Protein AF-A0A183FNR9-F1 (afdb_monomer_lite)

Sequence (75 aa):
MEFPISVGVHQGSVLSLLLFVLFIDAVTRGLQQPVPWTLLYGDDVMLACDDNFDLERQVQAWCDRLAMFGLKLKV

Structure (mmCIF, N/CA/C/O backbone):
data_AF-A0A183FNR9-F1
#
_entry.id   AF-A0A183FNR9-F1
#
loop_
_atom_site.group_PDB
_atom_site.id
_atom_site.type_symbol
_atom_site.label_atom_id
_atom_site.label_alt_id
_atom_site.label_comp_id
_atom_site.label_asym_id
_atom_site.label_entity_id
_atom_site.label_seq_id
_atom_site.pdbx_PDB_ins_code
_atom_site.Cartn_x
_atom_site.Cartn_y
_atom_site.Cartn_z
_atom_site.occupancy
_atom_site.B_iso_or_equiv
_atom_site.auth_seq_id
_atom_site.auth_comp_id
_atom_site.auth_asym_id
_atom_site.au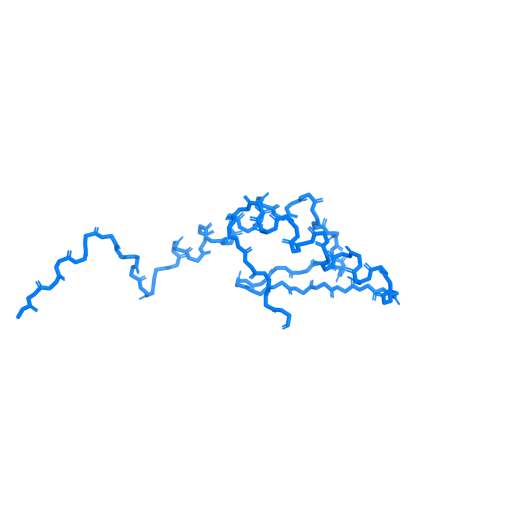th_atom_id
_atom_site.pdbx_PDB_model_num
ATOM 1 N N . MET A 1 1 ? -13.226 7.185 39.796 1.00 37.81 1 MET A N 1
ATOM 2 C CA . MET A 1 1 ? -12.937 8.172 38.735 1.00 37.81 1 MET A CA 1
ATOM 3 C C . MET A 1 1 ? -13.407 7.558 37.436 1.00 37.81 1 MET A C 1
ATOM 5 O O . MET A 1 1 ? -12.802 6.597 36.983 1.00 37.81 1 MET A O 1
ATOM 9 N N . GLU A 1 2 ? -14.542 8.023 36.929 1.00 46.56 2 GLU A N 1
ATOM 10 C CA . GLU A 1 2 ? -15.132 7.547 35.678 1.00 46.56 2 GLU A CA 1
ATOM 11 C C . GLU A 1 2 ? -14.583 8.403 34.534 1.00 46.56 2 GLU A C 1
ATOM 13 O O . GLU A 1 2 ? -14.633 9.630 34.603 1.00 46.56 2 GLU A O 1
ATOM 18 N N . PHE A 1 3 ? -14.013 7.764 33.512 1.00 49.75 3 PHE A N 1
ATOM 19 C CA . PHE A 1 3 ? -13.583 8.430 32.285 1.00 49.75 3 PHE A CA 1
ATOM 20 C C . PHE A 1 3 ? -14.675 8.230 31.226 1.00 49.75 3 PHE A C 1
ATOM 22 O O . PHE A 1 3 ? -14.799 7.120 30.703 1.00 49.75 3 PHE A O 1
ATOM 29 N N . PRO A 1 4 ? -15.478 9.254 30.888 1.00 59.41 4 PRO A N 1
ATOM 30 C CA . PRO A 1 4 ? -16.459 9.145 29.820 1.00 59.41 4 PRO A CA 1
ATOM 31 C C . PRO A 1 4 ? -15.734 9.292 28.480 1.00 59.41 4 PRO A C 1
ATOM 33 O O . PRO A 1 4 ? -15.523 10.394 27.974 1.00 59.41 4 PRO A O 1
ATOM 36 N N . ILE A 1 5 ? -15.310 8.170 27.905 1.00 54.28 5 ILE A N 1
ATOM 37 C CA . ILE A 1 5 ? -14.781 8.141 26.540 1.00 54.28 5 ILE A CA 1
ATOM 38 C C . ILE A 1 5 ? -15.989 8.189 25.590 1.00 54.28 5 ILE A C 1
ATOM 40 O O . ILE A 1 5 ? -16.643 7.180 25.355 1.00 54.28 5 ILE A O 1
ATOM 44 N N . SER A 1 6 ? -16.311 9.382 25.079 1.00 61.41 6 SER A N 1
ATOM 45 C CA . SER A 1 6 ? -17.456 9.632 24.176 1.00 61.41 6 SER A CA 1
ATOM 46 C C . SER A 1 6 ? -17.186 9.246 22.710 1.00 61.41 6 SER A C 1
ATOM 48 O O . SER A 1 6 ? -18.087 9.253 21.877 1.00 61.41 6 SER A O 1
ATOM 50 N N . VAL A 1 7 ? -15.947 8.878 22.366 1.00 58.97 7 VAL A N 1
ATOM 51 C CA . VAL A 1 7 ? -15.589 8.380 21.031 1.00 58.97 7 VAL A CA 1
ATOM 52 C C . VAL A 1 7 ? -14.577 7.253 21.192 1.00 58.97 7 VAL A C 1
ATOM 54 O O . VAL A 1 7 ? -13.372 7.469 21.269 1.00 58.97 7 VAL A O 1
ATOM 57 N N . GLY A 1 8 ? -15.091 6.034 21.284 1.00 53.69 8 GLY A N 1
ATOM 58 C CA . GLY A 1 8 ? -14.314 4.807 21.203 1.00 53.69 8 GLY A CA 1
ATOM 59 C C . GLY A 1 8 ? -15.136 3.792 20.428 1.00 53.69 8 GLY A C 1
ATOM 60 O O . GLY A 1 8 ? -16.240 3.445 20.844 1.00 53.69 8 GLY A O 1
ATOM 61 N N . VAL A 1 9 ? -14.639 3.355 19.272 1.00 62.62 9 VAL A N 1
ATOM 62 C CA . VAL A 1 9 ? -15.275 2.266 18.530 1.00 62.62 9 VAL A CA 1
ATOM 63 C C . VAL A 1 9 ? -15.159 0.987 19.353 1.00 62.62 9 VAL A C 1
ATOM 65 O O . VAL A 1 9 ? -14.076 0.614 19.800 1.00 62.62 9 VAL A O 1
ATOM 68 N N . HIS A 1 10 ? -16.296 0.322 19.545 1.00 57.75 10 HIS A N 1
ATOM 69 C CA . HIS A 1 10 ? -16.398 -0.937 20.269 1.00 57.75 10 HIS A CA 1
ATOM 70 C C . HIS A 1 10 ? -15.537 -2.006 19.578 1.00 57.75 10 HIS A C 1
ATOM 72 O O . HIS A 1 10 ? -15.834 -2.422 18.453 1.00 57.75 10 HIS A O 1
ATOM 78 N N . GLN A 1 11 ? -14.484 -2.472 20.254 1.00 58.50 11 GLN A N 1
ATOM 79 C CA . GLN A 1 11 ? -13.744 -3.671 19.859 1.00 58.50 11 GLN A CA 1
ATOM 80 C C . GLN A 1 11 ? -14.761 -4.824 19.770 1.00 58.50 11 GLN A C 1
ATOM 82 O O . GLN A 1 11 ? -15.394 -5.170 20.766 1.00 58.50 11 GLN A O 1
ATOM 87 N N . GLY A 1 12 ? -15.030 -5.319 18.558 1.00 56.19 12 GLY A N 1
ATOM 88 C CA . GLY A 1 12 ? -16.104 -6.286 18.272 1.00 56.19 12 GLY A CA 1
ATOM 89 C C . GLY A 1 12 ? -17.121 -5.855 17.205 1.00 56.19 12 GLY A C 1
ATOM 90 O O . GLY A 1 12 ? -17.985 -6.647 16.840 1.00 56.19 12 GLY A O 1
ATOM 91 N N . SER A 1 13 ? -17.030 -4.632 16.669 1.00 66.69 13 SER A N 1
ATOM 92 C CA . SER A 1 13 ? -17.900 -4.189 15.571 1.00 66.69 13 SER A CA 1
ATOM 93 C C . SER A 1 13 ? -17.336 -4.556 14.194 1.00 66.69 13 SER A C 1
ATOM 95 O O . SER A 1 13 ? -16.333 -3.992 13.751 1.00 66.69 13 SER A O 1
ATOM 97 N N . VAL A 1 14 ? -18.041 -5.436 13.473 1.00 71.94 14 VAL A N 1
ATOM 98 C CA . VAL A 1 14 ? -17.771 -5.789 12.061 1.00 71.94 14 VAL A CA 1
ATOM 99 C C . VAL A 1 14 ? -17.760 -4.546 11.163 1.00 71.94 14 VAL A C 1
ATOM 101 O O . VAL A 1 14 ? -17.018 -4.485 10.188 1.00 71.94 14 VAL A O 1
ATOM 104 N N . LEU A 1 15 ? -18.536 -3.517 11.521 1.00 77.00 15 LEU A N 1
ATOM 105 C CA . LEU A 1 15 ? -18.620 -2.272 10.762 1.00 77.00 15 LEU A CA 1
ATOM 106 C C . LEU A 1 15 ? -17.310 -1.474 10.799 1.00 77.00 15 LEU A C 1
ATOM 108 O O . LEU A 1 15 ? -16.954 -0.851 9.805 1.00 77.00 15 LEU A O 1
ATOM 112 N N . SER A 1 16 ? -16.571 -1.513 11.911 1.00 76.38 16 SER A N 1
ATOM 113 C CA . SER A 1 16 ? -15.268 -0.844 12.000 1.00 76.38 16 SER A CA 1
ATOM 114 C C . SER A 1 16 ? -14.243 -1.491 11.083 1.00 76.38 16 SER A C 1
ATOM 116 O O . SER A 1 16 ? -13.512 -0.784 10.399 1.00 76.38 16 SER A O 1
ATOM 118 N N . LEU A 1 17 ? -14.205 -2.825 11.062 1.00 75.62 17 LEU A N 1
ATOM 119 C CA . LEU A 1 17 ? -13.326 -3.577 10.172 1.00 75.62 17 LEU A CA 1
ATOM 120 C C . LEU A 1 17 ? -13.710 -3.322 8.710 1.00 75.62 17 LEU A C 1
ATOM 122 O O . LEU A 1 17 ? -12.844 -3.082 7.883 1.00 75.62 17 LEU A O 1
ATOM 126 N N . LEU A 1 18 ? -15.010 -3.291 8.400 1.00 80.38 18 LEU A N 1
ATOM 127 C CA . LEU A 1 18 ? -15.495 -2.999 7.052 1.00 80.38 18 LEU A CA 1
ATOM 128 C C . LEU A 1 18 ? -15.097 -1.589 6.589 1.00 80.38 18 LEU A C 1
ATOM 130 O O . LEU A 1 18 ? -14.620 -1.421 5.471 1.00 80.38 18 LEU A O 1
ATOM 134 N N . LEU A 1 19 ? -15.261 -0.577 7.446 1.00 81.50 19 LEU A N 1
ATOM 135 C CA . LEU A 1 19 ? -14.847 0.795 7.145 1.00 81.50 19 LEU A CA 1
ATOM 136 C C . LEU A 1 19 ? -13.328 0.909 7.001 1.00 81.50 19 LEU A C 1
ATOM 138 O O . LEU A 1 19 ? -12.861 1.623 6.118 1.00 81.50 19 LEU A O 1
ATOM 142 N N . PHE A 1 20 ? -12.568 0.188 7.826 1.00 78.75 20 PHE A N 1
ATOM 143 C CA . PHE A 1 20 ? -11.114 0.143 7.726 1.00 78.75 20 PHE A CA 1
ATOM 144 C C . PHE A 1 20 ? -10.659 -0.505 6.413 1.00 78.75 20 PHE A C 1
ATOM 146 O O . PHE A 1 20 ? -9.873 0.093 5.687 1.00 78.75 20 PHE A O 1
ATOM 153 N N . VAL A 1 21 ? -11.230 -1.654 6.038 1.00 80.81 21 VAL A N 1
ATOM 154 C CA . VAL A 1 21 ? -10.934 -2.336 4.767 1.00 80.81 21 VAL A CA 1
ATOM 155 C C . VAL A 1 21 ? -11.286 -1.454 3.568 1.00 80.81 21 VAL A C 1
ATOM 157 O O . VAL A 1 21 ? -10.482 -1.339 2.650 1.00 80.81 21 VAL A O 1
ATOM 160 N N . LEU A 1 22 ? -12.438 -0.774 3.575 1.00 82.81 22 LEU A N 1
ATOM 161 C CA . LEU A 1 22 ? -12.820 0.153 2.499 1.00 82.81 22 LEU A CA 1
ATOM 162 C C . LEU A 1 22 ? -11.903 1.380 2.423 1.00 82.81 22 LEU A C 1
ATOM 164 O O . LEU A 1 22 ? -11.598 1.865 1.334 1.00 82.81 22 LEU A O 1
ATOM 168 N N . PHE A 1 23 ? -11.465 1.892 3.572 1.00 83.12 23 PHE A N 1
ATOM 169 C CA . PHE A 1 23 ? -10.514 2.996 3.635 1.00 83.12 23 PHE A CA 1
ATOM 170 C C . PHE A 1 23 ? -9.149 2.589 3.076 1.00 83.12 23 PHE A C 1
ATOM 172 O O . PHE A 1 23 ? -8.602 3.294 2.226 1.00 83.12 23 PHE A O 1
ATOM 179 N N . ILE A 1 24 ? -8.629 1.433 3.497 1.00 81.69 24 ILE A N 1
ATOM 180 C CA . ILE A 1 24 ? -7.376 0.884 2.981 1.00 81.69 24 ILE A CA 1
ATOM 181 C C . ILE A 1 24 ? -7.496 0.592 1.485 1.00 81.69 24 ILE A C 1
ATOM 183 O O . ILE A 1 24 ? -6.602 0.977 0.734 1.00 81.69 24 ILE A O 1
ATOM 187 N N . ASP A 1 25 ? -8.604 0.009 1.023 1.00 81.38 25 ASP A N 1
ATOM 188 C CA . ASP A 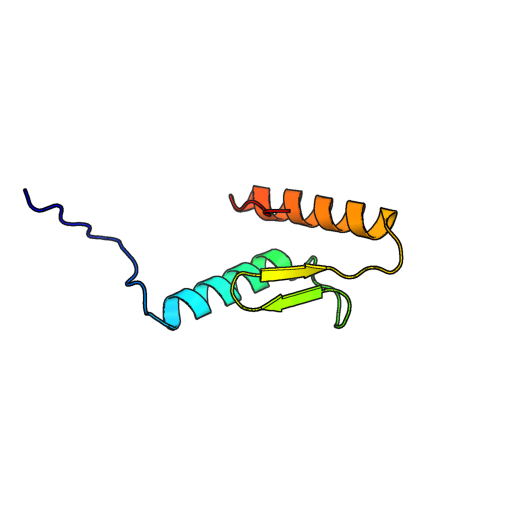1 25 ? -8.858 -0.210 -0.402 1.00 81.38 25 ASP A CA 1
ATOM 189 C C . ASP A 1 25 ? -8.799 1.107 -1.184 1.00 81.38 25 ASP A C 1
ATOM 191 O O . ASP A 1 25 ? -8.022 1.233 -2.125 1.00 81.38 25 ASP A O 1
ATOM 195 N N . ALA A 1 26 ? -9.505 2.150 -0.739 1.00 84.31 26 ALA A N 1
ATOM 196 C CA . ALA A 1 26 ? -9.510 3.449 -1.410 1.00 84.31 26 ALA A CA 1
ATOM 197 C C . ALA A 1 26 ? -8.126 4.130 -1.443 1.00 84.31 26 ALA A C 1
ATOM 199 O O . ALA A 1 26 ? -7.732 4.691 -2.472 1.00 84.31 26 ALA A O 1
ATOM 200 N N . VAL A 1 27 ? -7.371 4.074 -0.340 1.00 82.94 27 VAL A N 1
ATOM 201 C CA . VAL A 1 27 ? -6.022 4.661 -0.236 1.00 82.94 27 VAL A CA 1
ATOM 202 C C . VAL A 1 27 ? -5.029 3.932 -1.143 1.00 82.94 27 VAL A C 1
ATOM 204 O O . VAL A 1 27 ? -4.183 4.570 -1.789 1.00 82.94 27 VAL A O 1
ATOM 207 N N . THR A 1 28 ? -5.161 2.608 -1.224 1.00 78.19 28 THR A N 1
ATOM 208 C CA . THR A 1 28 ? -4.216 1.713 -1.903 1.00 78.19 28 THR A CA 1
ATOM 209 C C . THR A 1 28 ? -4.628 1.355 -3.327 1.00 78.19 28 THR A C 1
ATOM 211 O O . THR A 1 28 ? -3.802 0.841 -4.070 1.00 78.19 28 THR A O 1
ATOM 214 N N . ARG A 1 29 ? -5.838 1.707 -3.780 1.00 81.44 29 ARG A N 1
ATOM 215 C CA . ARG A 1 29 ? -6.366 1.400 -5.125 1.00 81.44 29 ARG A CA 1
ATOM 216 C C . ARG A 1 29 ? -5.452 1.807 -6.284 1.00 81.44 29 ARG A C 1
ATOM 218 O O . ARG A 1 29 ? -5.467 1.178 -7.331 1.00 81.44 29 ARG A O 1
ATOM 225 N N . GLY A 1 30 ? -4.670 2.876 -6.114 1.00 80.06 30 GLY A N 1
ATOM 226 C CA . GLY A 1 30 ? -3.692 3.333 -7.113 1.00 80.06 30 GLY A CA 1
ATOM 227 C C . GLY A 1 30 ? -2.350 2.591 -7.086 1.00 80.06 30 GLY A C 1
ATOM 228 O O . GLY A 1 30 ? -1.508 2.845 -7.938 1.00 80.06 30 GLY A O 1
ATOM 229 N N . LEU A 1 31 ? -2.144 1.732 -6.090 1.00 77.31 31 LEU A N 1
ATOM 230 C CA . LEU A 1 31 ? -0.945 0.924 -5.869 1.00 77.31 31 LEU A CA 1
ATOM 231 C C . LEU A 1 31 ? -1.213 -0.582 -5.984 1.00 77.31 31 LEU A C 1
ATOM 233 O O . LEU A 1 31 ? -0.273 -1.345 -6.187 1.00 77.31 31 LEU A O 1
ATOM 237 N N . GLN A 1 32 ? -2.470 -1.009 -5.831 1.00 76.50 32 GLN A N 1
ATOM 238 C CA . GLN A 1 32 ? -2.876 -2.401 -5.966 1.00 76.50 32 GLN A CA 1
ATOM 239 C C . GLN A 1 32 ? -2.617 -2.905 -7.387 1.00 76.50 32 GLN A C 1
ATOM 241 O O . GLN A 1 32 ? -3.068 -2.315 -8.372 1.00 76.50 32 GLN A O 1
ATOM 246 N N . GLN A 1 33 ? -1.926 -4.036 -7.474 1.00 75.62 33 GLN A N 1
ATOM 247 C CA . GLN A 1 33 ? -1.796 -4.811 -8.698 1.00 75.62 33 GLN A CA 1
ATOM 248 C C . GLN A 1 33 ? -2.758 -6.004 -8.663 1.00 75.62 33 GLN A C 1
ATOM 250 O O . GLN A 1 33 ? -3.094 -6.490 -7.580 1.00 75.62 33 GLN A O 1
ATOM 255 N N . PRO A 1 34 ? -3.232 -6.485 -9.827 1.00 73.69 34 PRO A N 1
ATOM 256 C CA . PRO A 1 34 ? -4.096 -7.656 -9.875 1.00 73.69 34 PRO A CA 1
ATOM 257 C C . PRO A 1 34 ? -3.419 -8.871 -9.225 1.00 73.69 34 PRO A C 1
ATOM 259 O O . PRO A 1 34 ? -2.200 -9.032 -9.279 1.00 73.69 34 PRO A O 1
ATOM 262 N N . VAL A 1 35 ? -4.230 -9.734 -8.612 1.00 64.94 35 VAL A N 1
ATOM 263 C CA . VAL A 1 35 ? -3.788 -10.991 -7.987 1.00 64.94 35 VAL A CA 1
ATOM 264 C C . VAL A 1 35 ? -2.921 -11.775 -8.986 1.00 64.94 35 VAL A C 1
ATOM 266 O O . VAL A 1 35 ? -3.333 -11.905 -10.144 1.00 64.94 35 VAL A O 1
ATOM 269 N N . PRO A 1 36 ? -1.739 -12.291 -8.590 1.00 59.69 36 PRO A N 1
ATOM 270 C CA . PRO A 1 36 ? -1.262 -12.558 -7.222 1.00 59.69 36 PRO A CA 1
ATOM 271 C C . PRO A 1 36 ? -0.365 -11.483 -6.575 1.00 59.69 36 PRO A C 1
ATOM 273 O O . PRO A 1 36 ? 0.156 -11.717 -5.489 1.00 59.69 36 PRO A O 1
ATOM 276 N N . TRP A 1 37 ? -0.166 -10.326 -7.208 1.00 64.56 37 TRP A N 1
ATOM 277 C CA . TRP A 1 37 ? 0.913 -9.390 -6.846 1.00 64.56 37 TRP A CA 1
ATOM 278 C C . TRP A 1 37 ? 0.613 -8.494 -5.632 1.00 64.56 37 TRP A C 1
ATOM 280 O O . TRP A 1 37 ? 1.528 -8.049 -4.940 1.00 64.56 37 TRP A O 1
ATOM 290 N N . THR A 1 38 ? -0.663 -8.234 -5.336 1.00 69.62 38 THR A N 1
ATOM 291 C CA . THR A 1 38 ? -1.091 -7.509 -4.129 1.00 69.62 38 THR A CA 1
ATOM 292 C C . THR A 1 38 ? -2.341 -8.158 -3.541 1.00 69.62 38 THR A C 1
ATOM 294 O O . THR A 1 38 ? -3.350 -8.296 -4.233 1.00 69.62 38 THR A O 1
ATOM 297 N N . LEU A 1 39 ? -2.296 -8.531 -2.259 1.00 74.88 39 LEU A N 1
ATOM 298 C CA . LEU A 1 39 ? -3.446 -9.060 -1.522 1.00 74.88 39 LEU A CA 1
ATOM 299 C C . LEU A 1 39 ? -3.677 -8.246 -0.247 1.00 74.88 39 LEU A C 1
ATOM 301 O O . LEU A 1 39 ? -2.768 -8.090 0.562 1.00 74.88 39 LEU A O 1
ATOM 305 N N . LEU A 1 40 ? -4.902 -7.758 -0.061 1.00 70.88 40 LEU A N 1
ATOM 306 C CA . LEU A 1 40 ? -5.366 -7.134 1.178 1.00 70.88 40 LEU A CA 1
ATOM 307 C C . LEU A 1 40 ? -6.242 -8.121 1.945 1.00 70.88 40 LEU A C 1
ATOM 309 O O . LEU A 1 40 ? -7.240 -8.606 1.408 1.00 70.88 40 LEU A O 1
ATOM 313 N N . TYR A 1 41 ? -5.879 -8.409 3.193 1.00 69.56 41 TYR A N 1
ATOM 314 C CA . TYR A 1 41 ? -6.640 -9.280 4.083 1.00 69.56 41 TYR A CA 1
ATOM 315 C C . TYR A 1 41 ? -6.787 -8.634 5.463 1.00 69.56 41 TYR A C 1
ATOM 317 O O . TYR A 1 41 ? -5.870 -8.659 6.278 1.00 69.56 41 TYR A O 1
ATOM 325 N N . GLY A 1 42 ? -7.963 -8.059 5.734 1.00 72.38 42 GLY A N 1
ATOM 326 C CA . GLY A 1 42 ? -8.219 -7.352 6.990 1.00 72.38 42 GLY A CA 1
ATOM 327 C C . GLY A 1 42 ? -7.269 -6.167 7.164 1.00 72.38 42 GLY A C 1
ATOM 328 O O . GLY A 1 42 ? -7.358 -5.200 6.409 1.00 72.38 42 GLY A O 1
ATOM 329 N N . ASP A 1 43 ? -6.374 -6.270 8.147 1.00 69.19 43 ASP A N 1
ATOM 330 C CA . ASP A 1 43 ? -5.352 -5.263 8.451 1.00 69.19 43 ASP A CA 1
ATOM 331 C C . ASP A 1 43 ? -3.997 -5.536 7.765 1.00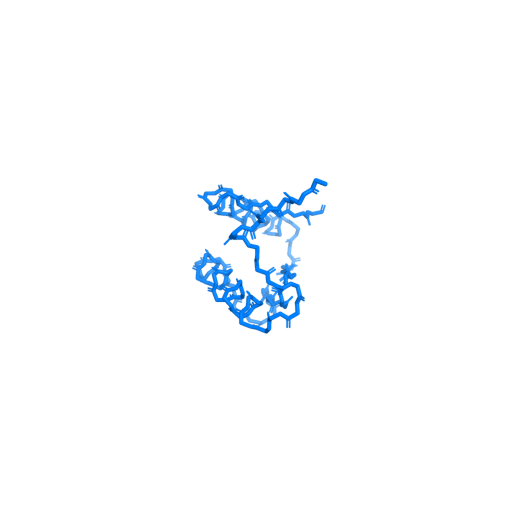 69.19 43 ASP A C 1
ATOM 333 O O . ASP A 1 43 ? -3.103 -4.690 7.814 1.00 69.19 43 ASP A O 1
ATOM 337 N N . ASP A 1 44 ? -3.840 -6.692 7.111 1.00 76.50 44 ASP A N 1
ATOM 338 C CA . ASP A 1 44 ? -2.588 -7.126 6.494 1.00 76.50 44 ASP A CA 1
ATOM 339 C C . ASP A 1 44 ? -2.580 -6.870 4.978 1.00 76.50 44 ASP A C 1
ATOM 341 O O . ASP A 1 44 ? -3.566 -7.102 4.269 1.00 76.50 44 ASP A O 1
ATOM 345 N N . VAL A 1 45 ? -1.428 -6.433 4.463 1.00 77.12 45 VAL A N 1
ATOM 346 C CA . VAL A 1 45 ? -1.147 -6.346 3.025 1.00 77.12 45 VAL A CA 1
ATOM 347 C C . VAL A 1 45 ? 0.025 -7.252 2.671 1.00 77.12 45 VAL A C 1
ATOM 349 O O . VAL A 1 45 ? 1.081 -7.197 3.297 1.00 77.12 45 VAL A O 1
ATOM 352 N N . MET A 1 46 ? -0.149 -8.069 1.636 1.00 80.88 46 MET A N 1
ATOM 353 C CA . MET A 1 46 ? 0.910 -8.883 1.056 1.00 80.88 46 MET A CA 1
ATOM 354 C C . MET A 1 46 ? 1.280 -8.321 -0.315 1.00 80.88 46 MET A C 1
ATOM 356 O O . MET A 1 46 ? 0.429 -8.229 -1.202 1.00 80.88 46 MET A O 1
ATOM 360 N N . LEU A 1 47 ? 2.551 -7.955 -0.476 1.00 79.94 47 LEU A N 1
ATOM 361 C CA . LEU A 1 47 ? 3.150 -7.621 -1.762 1.00 79.94 47 LEU A CA 1
ATOM 362 C C . LEU A 1 47 ? 4.017 -8.786 -2.230 1.00 79.94 47 LEU A C 1
ATOM 364 O O . LEU A 1 47 ? 4.905 -9.229 -1.504 1.00 79.94 47 LEU A O 1
ATOM 368 N N . ALA A 1 48 ? 3.766 -9.259 -3.446 1.00 78.94 48 ALA A N 1
ATOM 369 C CA . ALA A 1 48 ? 4.605 -10.234 -4.127 1.00 78.94 48 ALA A CA 1
ATOM 370 C C . ALA A 1 48 ? 5.193 -9.585 -5.382 1.00 78.94 48 ALA A C 1
ATOM 372 O O . ALA A 1 48 ? 4.507 -8.824 -6.062 1.00 78.94 48 ALA A O 1
ATOM 373 N N . CYS A 1 49 ? 6.461 -9.866 -5.672 1.00 79.19 49 CYS A N 1
ATOM 374 C CA . CYS A 1 49 ? 7.181 -9.443 -6.875 1.00 79.19 49 CYS A CA 1
ATOM 375 C C . CYS A 1 49 ? 8.211 -10.513 -7.229 1.00 79.19 49 CYS A C 1
ATOM 377 O O . CYS A 1 49 ? 8.753 -11.156 -6.330 1.00 79.19 49 CYS A O 1
ATOM 379 N N . ASP A 1 50 ? 8.506 -10.664 -8.518 1.00 81.31 50 ASP A N 1
ATOM 380 C CA . ASP A 1 50 ? 9.542 -11.594 -8.983 1.00 81.31 50 ASP A CA 1
ATOM 381 C C . ASP A 1 50 ? 10.964 -11.068 -8.728 1.00 81.31 50 ASP A C 1
ATOM 383 O O . ASP A 1 50 ? 11.908 -11.851 -8.626 1.00 81.31 50 ASP A O 1
ATOM 387 N N . ASP A 1 51 ? 11.121 -9.747 -8.603 1.00 85.00 51 ASP A N 1
ATOM 388 C CA . ASP A 1 51 ? 12.404 -9.075 -8.421 1.00 85.00 51 ASP A CA 1
ATOM 389 C C . ASP A 1 51 ? 12.440 -8.271 -7.108 1.00 85.00 51 ASP A C 1
ATOM 391 O O . ASP A 1 51 ? 11.488 -7.570 -6.753 1.00 85.00 51 ASP A O 1
ATOM 395 N N . ASN A 1 52 ? 13.554 -8.374 -6.374 1.00 84.19 52 ASN A N 1
ATOM 396 C CA . ASN A 1 52 ? 13.729 -7.693 -5.087 1.00 84.19 52 ASN A CA 1
ATOM 397 C C . ASN A 1 52 ? 13.787 -6.165 -5.229 1.00 84.19 52 ASN A C 1
ATOM 399 O O . ASN A 1 52 ? 13.283 -5.463 -4.359 1.00 84.19 52 ASN A O 1
ATOM 403 N N . PHE A 1 53 ? 14.359 -5.645 -6.315 1.00 86.19 53 PHE A N 1
ATOM 404 C CA . PHE A 1 53 ? 14.409 -4.208 -6.581 1.00 86.19 53 PHE A CA 1
ATOM 405 C C . PHE A 1 53 ? 13.006 -3.653 -6.847 1.00 86.19 53 PHE A C 1
ATOM 407 O O . PHE A 1 53 ? 12.640 -2.590 -6.337 1.00 86.19 53 PHE A O 1
ATOM 414 N N . ASP A 1 54 ? 12.183 -4.397 -7.591 1.00 84.44 54 ASP A N 1
ATOM 415 C CA . ASP A 1 54 ? 10.780 -4.031 -7.800 1.00 84.44 54 ASP A CA 1
ATOM 416 C C . ASP A 1 54 ? 9.954 -4.147 -6.511 1.00 84.44 54 ASP A C 1
ATOM 418 O O . ASP A 1 54 ? 9.084 -3.302 -6.271 1.00 84.44 54 ASP A O 1
ATOM 422 N N . LEU A 1 55 ? 10.256 -5.125 -5.648 1.00 85.56 55 LEU A N 1
ATOM 423 C CA . LEU A 1 55 ? 9.637 -5.245 -4.326 1.00 85.56 55 LEU A CA 1
ATOM 424 C C . LEU A 1 55 ? 9.978 -4.047 -3.433 1.00 85.56 55 LEU A C 1
ATOM 426 O O . LEU A 1 55 ? 9.072 -3.429 -2.878 1.00 85.56 55 LEU A O 1
ATOM 430 N N . GLU A 1 56 ? 11.258 -3.679 -3.319 1.00 87.50 56 GLU A N 1
ATOM 431 C CA . GLU A 1 56 ? 11.706 -2.523 -2.529 1.00 87.50 56 GLU A CA 1
ATOM 432 C C . GLU A 1 56 ? 11.059 -1.227 -3.021 1.00 87.50 56 GLU A C 1
ATOM 434 O O . GLU A 1 56 ? 10.547 -0.430 -2.228 1.00 87.50 56 GLU A O 1
ATOM 439 N N . ARG A 1 57 ? 11.004 -1.037 -4.344 1.00 88.19 57 ARG A N 1
ATOM 440 C CA . ARG A 1 57 ? 10.352 0.124 -4.954 1.00 88.19 57 ARG A CA 1
ATOM 441 C C . ARG A 1 57 ? 8.855 0.167 -4.648 1.00 88.19 57 ARG A C 1
ATOM 443 O O . ARG A 1 57 ? 8.318 1.249 -4.400 1.00 88.19 57 ARG A O 1
ATOM 450 N N . GLN A 1 58 ? 8.173 -0.979 -4.661 1.00 85.25 58 GLN A N 1
ATOM 451 C CA . GLN A 1 58 ? 6.764 -1.041 -4.281 1.00 85.25 58 GLN A CA 1
ATOM 452 C C . GLN A 1 58 ? 6.576 -0.768 -2.790 1.00 85.25 58 GLN A C 1
ATOM 454 O O . GLN A 1 58 ? 5.784 0.104 -2.451 1.00 85.25 58 GLN A O 1
ATOM 459 N N . VAL A 1 59 ? 7.338 -1.409 -1.902 1.00 86.38 59 VAL A N 1
ATOM 460 C CA . VAL A 1 59 ? 7.277 -1.142 -0.454 1.00 86.38 59 VAL A CA 1
ATOM 461 C C . VAL A 1 59 ? 7.466 0.347 -0.164 1.00 86.38 59 VAL A C 1
ATOM 463 O O . VAL A 1 59 ? 6.703 0.918 0.614 1.00 86.38 59 VAL A O 1
ATOM 466 N N . GLN A 1 60 ? 8.405 1.009 -0.845 1.00 88.50 60 GLN A N 1
ATOM 467 C CA . GLN A 1 60 ? 8.618 2.444 -0.686 1.00 88.50 60 GLN A CA 1
ATOM 468 C C . GLN A 1 60 ? 7.419 3.274 -1.164 1.00 88.50 60 GLN A C 1
ATOM 470 O O . GLN A 1 60 ? 6.947 4.143 -0.433 1.00 88.50 60 GLN A O 1
ATOM 475 N N . ALA A 1 61 ? 6.863 2.969 -2.341 1.00 88.38 61 ALA A N 1
ATOM 476 C CA . ALA A 1 61 ? 5.668 3.647 -2.849 1.00 88.38 61 ALA A CA 1
ATOM 477 C C . ALA A 1 61 ? 4.455 3.474 -1.914 1.00 88.38 61 ALA A C 1
ATOM 479 O O . ALA A 1 61 ? 3.656 4.399 -1.747 1.00 88.38 61 ALA A O 1
ATOM 480 N N . TRP A 1 62 ? 4.331 2.307 -1.279 1.00 86.88 62 TRP A N 1
ATOM 481 C CA . TRP A 1 62 ? 3.317 2.033 -0.264 1.00 86.88 62 TRP A CA 1
ATOM 482 C C . TRP A 1 62 ? 3.569 2.815 1.024 1.00 86.88 62 TRP A C 1
ATOM 484 O O . TRP A 1 62 ? 2.638 3.434 1.535 1.00 86.88 62 TRP A O 1
ATOM 494 N N . CYS A 1 63 ? 4.807 2.860 1.519 1.00 87.00 63 CYS A N 1
ATOM 495 C CA . CYS A 1 63 ? 5.189 3.685 2.667 1.00 87.00 63 CYS A CA 1
ATOM 496 C C . CYS A 1 63 ? 4.868 5.167 2.441 1.00 87.00 63 CYS A C 1
ATOM 498 O O . CYS A 1 63 ? 4.228 5.780 3.295 1.00 87.00 63 CYS A O 1
ATOM 500 N N . ASP A 1 64 ? 5.246 5.725 1.290 1.00 89.56 64 ASP A N 1
ATOM 501 C CA . ASP A 1 64 ? 5.017 7.137 0.966 1.00 89.56 64 ASP A CA 1
ATOM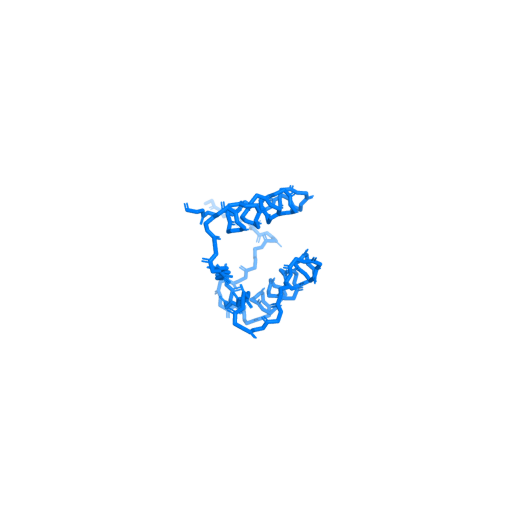 502 C C . ASP A 1 64 ? 3.519 7.453 0.877 1.00 89.56 64 ASP A C 1
ATOM 504 O O . ASP A 1 64 ? 3.035 8.433 1.449 1.00 89.56 64 ASP A O 1
ATOM 508 N N . ARG A 1 65 ? 2.750 6.580 0.211 1.00 86.88 65 ARG A N 1
ATOM 509 C CA . ARG A 1 65 ? 1.295 6.719 0.096 1.00 86.88 65 ARG A CA 1
ATOM 510 C C . ARG A 1 65 ? 0.619 6.628 1.456 1.00 86.88 65 ARG A C 1
ATOM 512 O O . ARG A 1 65 ? -0.212 7.470 1.762 1.00 86.88 65 ARG A O 1
ATOM 519 N N . LEU A 1 66 ? 0.963 5.635 2.273 1.00 85.69 66 LEU A N 1
ATOM 520 C CA . LEU A 1 66 ? 0.378 5.457 3.603 1.00 85.69 66 LEU A CA 1
ATOM 521 C C . LEU A 1 66 ? 0.730 6.631 4.524 1.00 85.69 66 LEU A C 1
ATOM 523 O O . LEU A 1 66 ? -0.152 7.132 5.224 1.00 85.69 66 LEU A O 1
ATOM 527 N N . ALA A 1 67 ? 1.961 7.144 4.446 1.00 88.00 67 ALA A N 1
ATOM 528 C CA . ALA A 1 67 ? 2.392 8.312 5.207 1.00 88.00 67 ALA A CA 1
ATOM 529 C C . ALA A 1 67 ? 1.563 9.566 4.880 1.00 88.00 67 ALA A C 1
ATOM 531 O O . ALA A 1 67 ? 1.243 10.330 5.792 1.00 88.00 67 ALA A O 1
ATOM 532 N N . MET A 1 68 ? 1.129 9.750 3.622 1.00 88.00 68 MET A N 1
ATOM 533 C CA . MET A 1 68 ? 0.217 10.847 3.250 1.00 88.00 68 MET A CA 1
ATOM 534 C C . MET A 1 68 ? -1.132 10.794 3.982 1.00 88.00 68 MET A C 1
ATOM 536 O O . MET A 1 68 ? -1.762 11.832 4.173 1.00 88.00 68 MET A O 1
ATOM 540 N N . PHE A 1 69 ? -1.573 9.605 4.398 1.00 84.06 69 PHE A N 1
ATOM 541 C CA . PHE A 1 69 ? -2.811 9.401 5.155 1.00 84.06 69 PHE A CA 1
ATOM 542 C C . PHE A 1 69 ? -2.561 9.201 6.660 1.00 84.06 69 PHE A C 1
ATOM 544 O O . PHE A 1 69 ? -3.480 8.834 7.390 1.00 84.06 69 PHE A O 1
ATOM 551 N N . GLY A 1 70 ? -1.332 9.440 7.140 1.00 85.62 70 GLY A N 1
ATOM 552 C CA . GLY A 1 70 ? -0.953 9.263 8.546 1.00 85.62 70 GLY A CA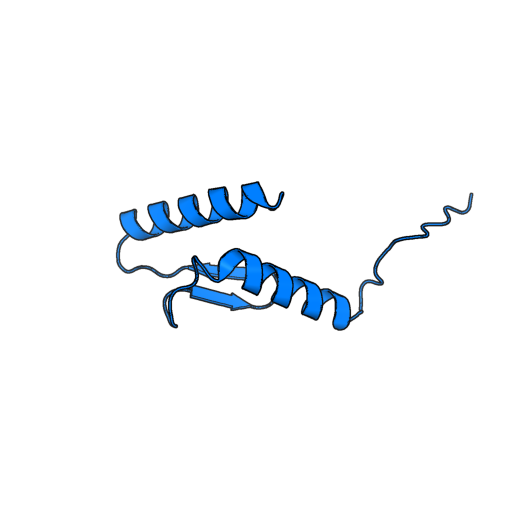 1
ATOM 553 C C . GLY A 1 70 ? -0.838 7.801 8.991 1.00 85.62 70 GLY A C 1
ATOM 554 O O . GLY A 1 70 ? -0.780 7.529 10.189 1.00 85.62 70 GLY A O 1
ATOM 555 N N . LEU A 1 71 ? -0.805 6.861 8.043 1.00 84.38 71 LEU A N 1
ATOM 556 C CA . LEU A 1 71 ? -0.605 5.438 8.290 1.00 84.38 71 LEU A CA 1
ATOM 557 C C . LEU A 1 71 ? 0.875 5.071 8.150 1.00 84.38 71 LEU A C 1
ATOM 559 O O . LEU A 1 71 ? 1.631 5.707 7.419 1.00 84.38 71 LEU A O 1
ATOM 563 N N . LYS A 1 72 ? 1.290 4.005 8.835 1.00 84.50 72 LYS A N 1
ATOM 564 C CA . LYS A 1 72 ? 2.654 3.479 8.755 1.00 84.50 72 LYS A CA 1
ATOM 565 C C . LYS A 1 72 ? 2.615 1.992 8.441 1.00 84.50 72 LYS A C 1
ATOM 567 O O . LYS A 1 72 ? 2.007 1.2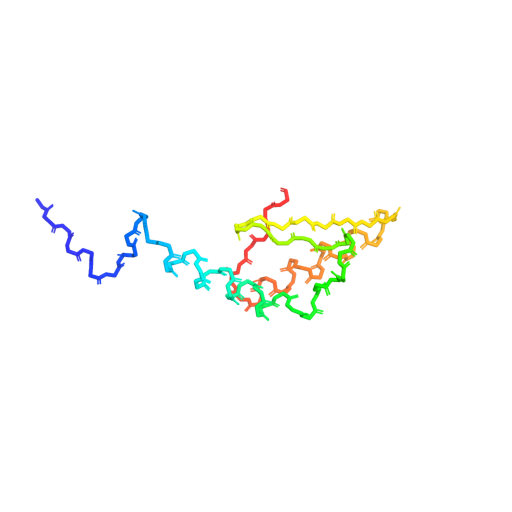29 9.186 1.00 84.50 72 LYS A O 1
ATOM 572 N N . LEU A 1 73 ? 3.306 1.595 7.374 1.00 80.50 73 LEU A N 1
ATOM 573 C CA . LEU A 1 73 ? 3.555 0.188 7.095 1.00 80.50 73 LEU A CA 1
ATOM 574 C C . LEU A 1 73 ? 4.536 -0.356 8.138 1.00 80.50 73 LEU A C 1
ATOM 576 O O . LEU A 1 73 ? 5.579 0.251 8.405 1.00 80.50 73 LEU A O 1
ATOM 580 N N . LYS A 1 74 ? 4.190 -1.486 8.747 1.00 74.38 74 LYS A N 1
ATOM 581 C CA . LYS A 1 74 ? 5.090 -2.217 9.633 1.00 74.38 74 LYS A CA 1
ATOM 582 C C . LYS A 1 74 ? 5.682 -3.374 8.829 1.00 74.38 74 LYS A C 1
ATOM 584 O O . LYS A 1 74 ? 5.011 -4.383 8.651 1.00 74.38 74 LYS A O 1
ATOM 589 N N . VAL A 1 75 ? 6.885 -3.151 8.299 1.00 66.69 75 VAL A N 1
ATOM 590 C CA . VAL A 1 75 ? 7.742 -4.184 7.689 1.00 66.69 75 VAL A CA 1
ATOM 591 C C . VAL A 1 75 ? 8.422 -4.994 8.783 1.00 66.69 75 VAL A C 1
ATOM 593 O O . VAL A 1 75 ? 8.812 -4.374 9.803 1.00 66.69 75 VAL A O 1
#

InterPro domains:
  IPR000477 Reverse transcriptase domain [PF00078] (3-74)
  IPR000477 Reverse transcriptase domain [PS50878] (1-75)
  IPR043502 DNA/RNA polymerase superfamily [SSF56672] (3-75)

Radius of gyration: 15.67 Å; chains: 1; bounding box: 33×23×49 Å

Organism: Heligmosomoides polygyrus (NCBI:txid6339)

pLDDT: mean 75.68, std 11.43, range [37.81, 89.56]

Secondary structure (DSSP, 8-state):
-----SS---TT-HHHHHHHHHHHHHHHTTTPPTTTTEEEETTEEEE--SSHHHHHHHHHHHHHHHHHTT-----

Foldseek 3Di:
DDDPPVDDDDPPDPVVLVVVQVVCCVLCVVLDDPPPQWDDDRPDIDGDDPDPVVVVVSVVVVQVSLVVVVHGDDD